Protein AF-A0AAP5Y0G4-F1 (afdb_monomer)

Structure (mmCIF, N/CA/C/O backbone):
data_AF-A0AAP5Y0G4-F1
#
_entry.id   AF-A0AAP5Y0G4-F1
#
loop_
_atom_site.group_PDB
_atom_site.id
_atom_site.type_symbol
_atom_site.label_atom_id
_atom_site.label_alt_id
_atom_site.label_comp_id
_atom_site.label_asym_id
_atom_site.label_entity_id
_atom_site.label_seq_id
_atom_site.pdbx_PDB_ins_code
_atom_site.Cartn_x
_atom_site.Cartn_y
_atom_site.Cartn_z
_atom_site.occupancy
_atom_site.B_iso_or_equiv
_atom_site.auth_seq_id
_atom_site.auth_comp_id
_atom_site.auth_asym_id
_atom_site.auth_atom_id
_atom_site.pdbx_PDB_model_num
ATOM 1 N N . ASP A 1 1 ? 16.732 -4.406 -26.146 1.00 43.00 1 ASP A N 1
ATOM 2 C CA . ASP A 1 1 ? 16.067 -5.603 -25.610 1.00 43.00 1 ASP A CA 1
ATOM 3 C C . ASP A 1 1 ? 16.004 -5.581 -24.101 1.00 43.00 1 ASP A C 1
ATOM 5 O O . ASP A 1 1 ? 16.927 -6.019 -23.430 1.00 43.00 1 ASP A O 1
ATOM 9 N N . GLY A 1 2 ? 14.910 -5.032 -23.569 1.00 47.88 2 GLY A N 1
ATOM 10 C CA . GLY A 1 2 ? 14.562 -5.057 -22.141 1.00 47.88 2 GLY A CA 1
ATOM 11 C C . GLY A 1 2 ? 14.027 -6.417 -21.678 1.00 47.88 2 GLY A C 1
ATOM 12 O O . GLY A 1 2 ? 13.198 -6.480 -20.782 1.00 47.88 2 GLY A O 1
ATOM 13 N N . SER A 1 3 ? 14.464 -7.493 -22.332 1.00 54.12 3 SER A N 1
ATOM 14 C CA . SER A 1 3 ? 13.950 -8.857 -22.190 1.00 54.12 3 SER A CA 1
ATOM 15 C C . SER A 1 3 ? 14.709 -9.677 -21.148 1.00 54.12 3 SER A C 1
ATOM 17 O O . SER A 1 3 ? 14.340 -10.820 -20.896 1.00 54.12 3 SER A O 1
ATOM 19 N N . ASN A 1 4 ? 15.778 -9.126 -20.565 1.00 56.22 4 ASN A N 1
ATOM 20 C CA . ASN A 1 4 ? 16.524 -9.806 -19.517 1.00 56.22 4 ASN A CA 1
ATOM 21 C C . ASN A 1 4 ? 16.066 -9.289 -18.153 1.00 56.22 4 ASN A C 1
ATOM 23 O O . ASN A 1 4 ? 16.377 -8.141 -17.818 1.00 56.22 4 ASN A O 1
ATOM 27 N N . PRO A 1 5 ? 15.335 -10.104 -17.367 1.00 60.28 5 PRO A N 1
ATOM 28 C CA . PRO A 1 5 ? 15.075 -9.769 -15.977 1.00 60.28 5 PRO A CA 1
ATOM 29 C C . PRO A 1 5 ? 16.410 -9.536 -15.265 1.00 60.28 5 PRO A C 1
ATOM 31 O O . PRO A 1 5 ? 17.403 -10.218 -15.536 1.00 60.28 5 PRO A O 1
ATOM 34 N N . SER A 1 6 ? 16.452 -8.539 -14.381 1.00 66.81 6 SER A N 1
ATOM 35 C CA . SER A 1 6 ? 17.643 -8.273 -13.577 1.00 66.81 6 SER A CA 1
ATOM 36 C C . SER A 1 6 ? 18.032 -9.530 -12.788 1.00 66.81 6 SER A C 1
ATOM 38 O O . SER A 1 6 ? 17.188 -10.368 -12.464 1.00 66.81 6 SER A O 1
ATOM 40 N N . ALA A 1 7 ? 19.319 -9.675 -12.461 1.00 65.50 7 ALA A N 1
ATOM 41 C CA . ALA A 1 7 ? 19.811 -10.845 -11.728 1.00 65.50 7 ALA A CA 1
ATOM 42 C C . ALA A 1 7 ? 19.052 -11.083 -10.404 1.00 65.50 7 ALA A C 1
ATOM 44 O O . ALA A 1 7 ? 18.836 -12.230 -10.024 1.00 65.50 7 ALA A O 1
ATOM 45 N N . ALA A 1 8 ? 18.588 -10.009 -9.755 1.00 63.62 8 ALA A N 1
ATOM 46 C CA . ALA A 1 8 ? 17.768 -10.075 -8.546 1.00 63.62 8 ALA A CA 1
ATOM 47 C C . ALA A 1 8 ? 16.425 -10.788 -8.787 1.00 63.62 8 ALA A C 1
ATOM 49 O O . ALA A 1 8 ? 16.044 -11.664 -8.018 1.00 63.62 8 ALA A O 1
ATOM 50 N N . ILE A 1 9 ? 15.753 -10.492 -9.903 1.00 72.88 9 ILE A N 1
ATOM 51 C CA . ILE A 1 9 ? 14.475 -11.117 -10.270 1.00 72.88 9 ILE A CA 1
ATOM 52 C C . ILE A 1 9 ? 14.659 -12.613 -10.547 1.00 72.88 9 ILE A C 1
ATOM 54 O O . ILE A 1 9 ? 13.873 -13.438 -10.082 1.00 72.88 9 ILE A O 1
ATOM 58 N N . VAL A 1 10 ? 15.723 -12.975 -11.271 1.00 72.69 10 VAL A N 1
ATOM 59 C CA . VAL A 1 10 ? 16.045 -14.376 -11.590 1.00 72.69 10 VAL A CA 1
ATOM 60 C C . VAL A 1 10 ? 16.340 -15.186 -10.324 1.00 72.69 10 VAL A C 1
ATOM 62 O O . VAL A 1 10 ? 15.916 -16.342 -10.222 1.00 72.69 10 VAL A O 1
ATOM 65 N N . GLN A 1 11 ? 17.023 -14.582 -9.348 1.00 75.81 11 GLN A N 1
ATOM 66 C CA . GLN A 1 11 ? 17.315 -15.225 -8.070 1.00 75.81 11 GLN A CA 1
ATOM 67 C C . GLN A 1 11 ? 16.031 -15.503 -7.279 1.00 75.81 11 GLN A C 1
ATOM 69 O O . GLN A 1 11 ? 15.784 -16.652 -6.921 1.00 75.81 11 GLN A O 1
ATOM 74 N N . SER A 1 12 ? 15.163 -14.503 -7.099 1.00 77.25 12 SER A N 1
ATOM 75 C CA . SER A 1 12 ? 13.930 -14.671 -6.319 1.00 77.25 12 SER A CA 1
ATOM 76 C C . SER A 1 12 ? 13.004 -15.747 -6.891 1.00 77.25 12 SER A C 1
ATOM 78 O O . SER A 1 12 ? 12.457 -16.552 -6.145 1.00 77.25 12 SER A O 1
ATOM 80 N N . ALA A 1 13 ? 12.854 -15.841 -8.213 1.00 74.31 13 ALA A N 1
ATOM 81 C CA . ALA A 1 13 ? 12.057 -16.923 -8.798 1.00 74.31 13 ALA A CA 1
ATOM 82 C C . ALA A 1 13 ? 12.696 -18.307 -8.647 1.00 74.31 13 ALA A C 1
ATOM 84 O O . ALA A 1 13 ? 11.979 -19.299 -8.505 1.00 74.31 13 ALA A O 1
ATOM 85 N N . SER A 1 14 ? 14.029 -18.386 -8.658 1.00 78.31 14 SER A N 1
ATOM 86 C CA . SER A 1 14 ? 14.733 -19.636 -8.365 1.00 78.31 14 SER A CA 1
ATOM 87 C C . SER A 1 14 ? 14.469 -20.075 -6.923 1.00 78.31 14 SER A C 1
ATOM 89 O O . SER A 1 14 ? 14.185 -21.248 -6.686 1.00 78.31 14 SER A O 1
ATOM 91 N N . ASP A 1 15 ? 14.467 -19.134 -5.978 1.00 80.12 15 ASP A N 1
ATOM 92 C CA . ASP A 1 15 ? 14.191 -19.397 -4.563 1.00 80.12 15 ASP A CA 1
ATOM 93 C C . ASP A 1 15 ? 12.735 -19.841 -4.340 1.00 80.12 15 ASP A C 1
ATOM 95 O O . ASP A 1 15 ? 12.493 -20.840 -3.656 1.00 80.12 15 ASP A O 1
ATOM 99 N N . VAL A 1 16 ? 11.764 -19.185 -4.991 1.00 80.69 16 VAL A N 1
ATOM 100 C CA . VAL A 1 16 ? 10.348 -19.601 -4.965 1.00 80.69 16 VAL A CA 1
ATOM 101 C C . VAL A 1 16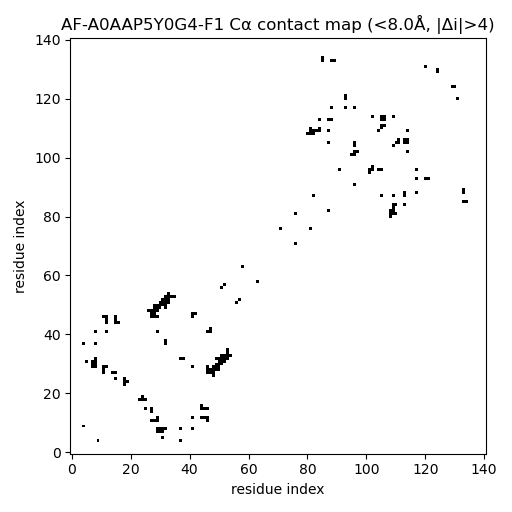 ? 10.185 -21.022 -5.510 1.00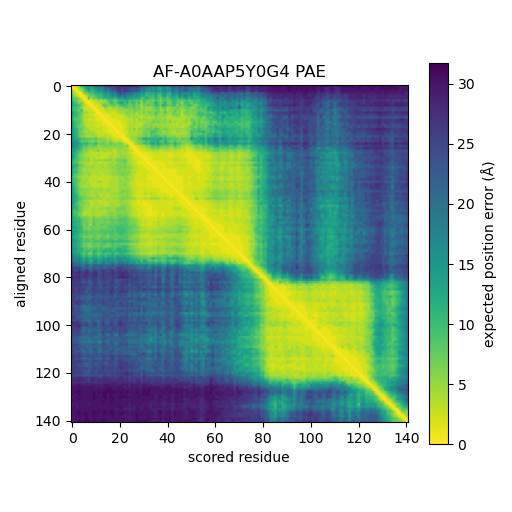 80.69 16 VAL A C 1
ATOM 103 O O . VAL A 1 16 ? 9.520 -21.863 -4.895 1.00 80.69 16 VAL A O 1
ATOM 106 N N . GLN A 1 17 ? 10.830 -21.328 -6.639 1.00 78.94 17 GLN A N 1
ATOM 107 C CA . GLN A 1 17 ? 10.774 -22.658 -7.239 1.00 78.94 17 GLN A CA 1
ATOM 108 C C . GLN A 1 17 ? 11.416 -23.717 -6.332 1.00 78.94 17 GLN A C 1
ATOM 110 O O . GLN A 1 17 ? 10.855 -24.802 -6.162 1.00 78.94 17 GLN A O 1
ATOM 115 N N . CYS A 1 18 ? 12.554 -23.404 -5.710 1.00 79.62 18 CYS A N 1
ATOM 116 C CA . CYS A 1 18 ? 13.198 -24.262 -4.719 1.00 79.62 18 CYS A CA 1
ATOM 117 C C . CYS A 1 18 ? 12.281 -24.519 -3.520 1.00 79.62 18 CYS A C 1
ATOM 119 O O . CYS A 1 18 ? 12.085 -25.678 -3.155 1.00 79.62 18 CYS A O 1
ATOM 121 N N . SER A 1 19 ? 11.652 -23.483 -2.958 1.00 82.19 19 SER A N 1
ATOM 122 C CA . SER A 1 19 ? 10.712 -23.639 -1.842 1.00 82.19 19 SER A CA 1
ATOM 123 C C . SER A 1 19 ? 9.545 -24.559 -2.211 1.00 82.19 19 SER A C 1
ATOM 125 O O . SER A 1 19 ? 9.162 -25.438 -1.435 1.00 82.19 19 SER A O 1
ATOM 127 N N . ARG A 1 20 ? 9.018 -24.425 -3.435 1.00 79.62 20 ARG A N 1
ATOM 128 C CA . ARG A 1 20 ? 7.934 -25.272 -3.948 1.00 79.62 20 ARG A CA 1
ATOM 129 C C . ARG A 1 20 ? 8.363 -26.731 -4.119 1.00 79.62 20 ARG A C 1
ATOM 131 O O . ARG A 1 20 ? 7.612 -27.634 -3.748 1.00 79.62 20 ARG A O 1
ATOM 138 N N . LEU A 1 21 ? 9.562 -26.971 -4.655 1.00 81.62 21 LEU A N 1
ATOM 139 C CA . LEU A 1 21 ? 10.127 -28.315 -4.829 1.00 81.62 21 LEU A CA 1
ATOM 140 C C . LEU A 1 21 ? 10.414 -28.996 -3.489 1.00 81.62 21 LEU A C 1
ATOM 142 O O . LEU A 1 21 ? 10.120 -30.180 -3.321 1.00 81.62 21 LEU A O 1
ATOM 146 N N . LEU A 1 22 ? 10.949 -28.245 -2.529 1.00 83.38 22 LEU A N 1
ATOM 147 C CA . LEU A 1 22 ? 11.285 -28.735 -1.194 1.00 83.38 22 LEU A CA 1
ATOM 148 C C . LEU A 1 22 ? 10.065 -28.817 -0.264 1.00 83.38 22 LEU A C 1
ATOM 150 O O . LEU A 1 22 ? 10.189 -29.312 0.854 1.00 83.38 22 LEU A O 1
ATOM 154 N N . LYS A 1 23 ? 8.883 -28.383 -0.732 1.00 80.25 23 LYS A N 1
ATOM 155 C CA . LYS A 1 23 ? 7.633 -28.299 0.044 1.00 80.25 23 LYS A CA 1
ATOM 156 C C . LYS A 1 23 ? 7.815 -27.529 1.355 1.00 80.25 23 LYS A C 1
ATOM 158 O O . LYS A 1 23 ? 7.212 -27.866 2.373 1.00 80.25 23 LYS A O 1
ATOM 163 N N . THR A 1 24 ? 8.656 -26.504 1.322 1.00 76.12 24 THR A N 1
ATOM 164 C CA . THR A 1 24 ? 8.847 -25.569 2.426 1.00 76.12 24 THR A CA 1
ATOM 165 C C . THR A 1 24 ? 7.984 -24.336 2.199 1.00 76.12 24 THR A C 1
ATOM 167 O O . THR A 1 24 ? 7.703 -23.966 1.058 1.00 76.12 24 THR A O 1
ATOM 170 N N . THR A 1 25 ? 7.582 -23.677 3.281 1.00 70.69 25 THR A N 1
ATOM 171 C CA . THR A 1 25 ? 6.966 -22.348 3.218 1.00 70.69 25 THR A CA 1
ATOM 172 C C . THR A 1 25 ? 8.060 -21.326 3.492 1.00 70.69 25 THR A C 1
ATOM 174 O O . THR A 1 25 ? 8.284 -20.954 4.640 1.00 70.69 25 THR A O 1
ATOM 177 N N . MET A 1 26 ? 8.814 -20.957 2.458 1.00 75.94 26 MET A N 1
ATOM 178 C CA . MET A 1 26 ? 9.778 -19.863 2.534 1.00 75.94 26 MET A CA 1
ATOM 179 C C . MET A 1 26 ? 9.129 -18.614 1.952 1.00 75.94 26 MET A C 1
ATOM 181 O O . MET A 1 26 ? 8.651 -18.635 0.820 1.00 75.94 26 MET A O 1
ATOM 185 N N . GLU A 1 27 ? 9.102 -17.545 2.737 1.00 77.69 27 GLU A N 1
ATOM 186 C CA . GLU A 1 27 ? 8.679 -16.235 2.260 1.00 77.69 27 GLU A CA 1
ATOM 187 C C . GLU A 1 27 ? 9.826 -15.631 1.444 1.00 77.69 27 GLU A C 1
ATOM 189 O O . GLU A 1 27 ? 10.944 -15.483 1.945 1.00 77.69 27 GLU A O 1
ATOM 194 N N . VAL A 1 28 ? 9.573 -15.348 0.166 1.00 84.25 28 VAL A N 1
ATOM 195 C CA . VAL A 1 28 ? 10.577 -14.800 -0.751 1.00 84.25 28 VAL A CA 1
ATOM 196 C C . VAL A 1 28 ? 10.153 -13.400 -1.154 1.00 84.25 28 VAL A C 1
ATOM 198 O O . VAL A 1 28 ? 9.105 -13.215 -1.768 1.00 84.25 28 VAL A O 1
ATOM 201 N N . VAL A 1 29 ? 11.005 -12.422 -0.853 1.00 87.62 29 VAL A N 1
ATOM 202 C CA . VAL A 1 29 ? 10.834 -11.041 -1.304 1.00 87.62 29 VAL A CA 1
ATOM 203 C C . VAL A 1 29 ? 11.684 -10.816 -2.548 1.00 87.62 29 VAL A C 1
ATOM 205 O O . VAL A 1 29 ? 12.906 -10.958 -2.500 1.00 87.62 29 VAL A O 1
ATOM 208 N N . ALA A 1 30 ? 11.057 -10.451 -3.666 1.00 89.25 30 ALA A N 1
ATOM 209 C CA . ALA A 1 30 ? 11.790 -10.011 -4.848 1.00 89.25 30 ALA A CA 1
ATOM 210 C C . ALA A 1 30 ? 12.069 -8.507 -4.797 1.00 89.25 30 ALA A C 1
ATOM 212 O O . ALA A 1 30 ? 11.157 -7.687 -4.917 1.00 89.25 30 ALA A O 1
ATOM 213 N N . GLU A 1 31 ? 13.340 -8.144 -4.649 1.00 89.88 31 GLU A N 1
ATOM 214 C CA . GLU A 1 31 ? 13.791 -6.753 -4.615 1.00 89.88 31 GLU A CA 1
ATOM 215 C C . GLU A 1 31 ? 14.218 -6.242 -6.001 1.00 89.88 31 GLU A C 1
ATOM 217 O O . GLU A 1 31 ? 14.695 -6.988 -6.856 1.00 89.88 31 GLU A O 1
ATOM 222 N N . GLY A 1 32 ? 14.074 -4.933 -6.222 1.00 86.56 32 GLY A N 1
ATOM 223 C CA . GLY A 1 32 ? 14.491 -4.274 -7.463 1.00 86.56 32 GLY A CA 1
ATOM 224 C C . GLY A 1 32 ? 13.494 -4.408 -8.619 1.00 86.56 32 GLY A C 1
ATOM 225 O O . GLY A 1 3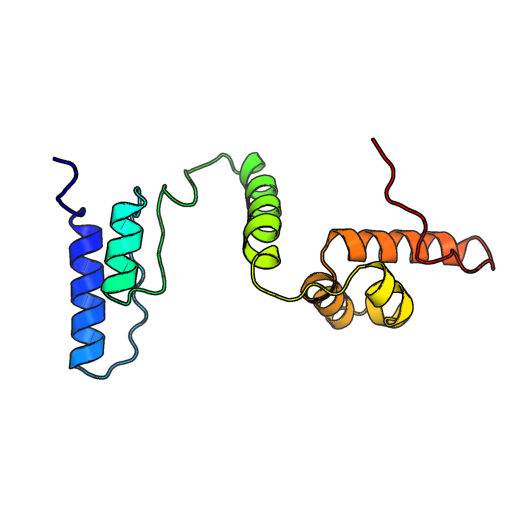2 ? 13.893 -4.404 -9.781 1.00 86.56 32 GLY A O 1
ATOM 226 N N . VAL A 1 33 ? 12.193 -4.527 -8.334 1.00 89.44 33 VAL A N 1
ATOM 227 C CA . VAL A 1 33 ? 11.145 -4.547 -9.370 1.00 89.44 33 VAL A CA 1
ATOM 228 C C . VAL A 1 33 ? 10.915 -3.142 -9.926 1.00 89.44 33 VAL A C 1
ATOM 230 O O . VAL A 1 33 ? 10.310 -2.289 -9.276 1.00 89.44 33 VAL A O 1
ATOM 233 N N . GLU A 1 34 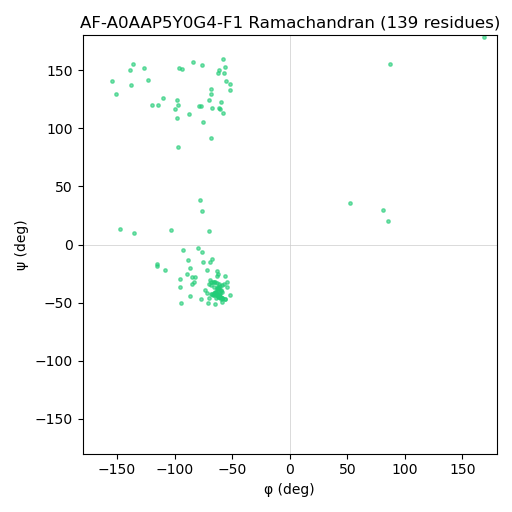? 11.393 -2.888 -11.141 1.00 90.88 34 GLU A N 1
ATOM 234 C CA . GLU A 1 34 ? 11.331 -1.552 -11.755 1.00 90.88 34 GLU A CA 1
ATOM 235 C C . GLU A 1 34 ? 10.320 -1.431 -12.900 1.00 90.88 34 GLU A C 1
ATOM 237 O O . GLU A 1 34 ? 9.869 -0.324 -13.192 1.00 90.88 34 GLU A O 1
ATOM 242 N N . THR A 1 35 ? 9.929 -2.542 -13.537 1.00 88.94 35 THR A N 1
ATOM 243 C CA . THR A 1 35 ? 9.035 -2.527 -14.707 1.00 88.94 35 THR A CA 1
ATOM 244 C C . THR A 1 35 ? 7.821 -3.447 -14.536 1.00 88.94 35 THR A C 1
ATOM 246 O O . THR A 1 35 ? 7.915 -4.468 -13.845 1.00 88.94 35 THR A O 1
ATOM 249 N N . PRO A 1 36 ? 6.676 -3.140 -15.181 1.00 88.94 36 PRO A N 1
ATOM 250 C CA . PRO A 1 36 ? 5.500 -4.014 -15.164 1.00 88.94 36 PRO A CA 1
ATOM 251 C C . PRO A 1 36 ? 5.780 -5.431 -15.679 1.00 88.94 36 PRO A C 1
ATOM 253 O O . PRO A 1 36 ? 5.223 -6.389 -15.150 1.00 88.94 36 PRO A O 1
ATOM 256 N N . ASP A 1 37 ? 6.674 -5.574 -16.660 1.00 86.56 37 ASP A N 1
ATOM 257 C CA . ASP A 1 37 ? 7.058 -6.876 -17.216 1.00 86.56 37 ASP A CA 1
ATOM 258 C C . ASP A 1 37 ? 7.768 -7.747 -16.169 1.00 86.56 37 ASP A C 1
ATOM 260 O O . ASP A 1 37 ? 7.464 -8.933 -16.033 1.00 86.56 37 ASP A O 1
ATOM 264 N N . CYS A 1 38 ? 8.648 -7.144 -15.358 1.00 85.12 38 CYS A N 1
ATOM 265 C CA . CYS A 1 38 ? 9.292 -7.819 -14.229 1.00 85.12 38 CYS A CA 1
ATOM 266 C C . CYS A 1 38 ? 8.260 -8.315 -13.208 1.00 85.12 38 CYS A C 1
ATOM 268 O O . CYS A 1 38 ? 8.322 -9.458 -12.756 1.00 85.12 38 CYS A O 1
ATOM 270 N N . LEU A 1 39 ? 7.278 -7.471 -12.874 1.00 87.94 39 LEU A N 1
ATOM 271 C CA . LEU A 1 39 ? 6.192 -7.829 -11.960 1.00 87.94 39 LEU A CA 1
ATOM 272 C C . LEU A 1 39 ? 5.324 -8.967 -12.516 1.00 87.94 39 LEU A C 1
ATOM 274 O O . LEU A 1 39 ? 4.969 -9.892 -11.786 1.00 87.94 39 LEU A O 1
ATOM 278 N N . ALA A 1 40 ? 4.979 -8.915 -13.804 1.00 86.81 40 ALA A N 1
ATOM 279 C CA . ALA A 1 40 ? 4.190 -9.952 -14.462 1.00 86.81 40 ALA A CA 1
ATOM 280 C C . ALA A 1 40 ? 4.906 -11.308 -14.445 1.00 86.81 40 ALA A C 1
ATOM 282 O O . ALA A 1 40 ? 4.264 -12.341 -14.249 1.00 86.81 40 ALA A O 1
ATOM 283 N N . TRP A 1 41 ? 6.227 -11.304 -14.612 1.00 84.81 41 TRP A N 1
ATOM 284 C CA . TRP A 1 41 ? 7.040 -12.510 -14.548 1.00 84.81 41 TRP A CA 1
ATOM 285 C C . TRP A 1 41 ? 7.138 -13.079 -13.125 1.00 84.81 41 TRP A C 1
ATOM 287 O O . TRP A 1 41 ? 6.898 -14.268 -12.927 1.00 84.81 41 TRP A O 1
ATOM 297 N N . LEU A 1 42 ? 7.392 -12.237 -12.117 1.00 86.81 42 LEU A N 1
ATOM 298 C CA . LEU A 1 42 ? 7.438 -12.651 -10.706 1.00 86.81 42 LEU A CA 1
ATOM 299 C C . LEU A 1 42 ? 6.113 -13.264 -10.235 1.00 86.81 42 LEU A C 1
ATOM 301 O O . LEU A 1 42 ? 6.113 -14.290 -9.557 1.00 86.81 42 LEU A O 1
ATOM 305 N N . ARG A 1 43 ? 4.980 -12.702 -10.676 1.00 85.94 43 ARG A N 1
ATOM 306 C CA . ARG A 1 43 ? 3.649 -13.279 -10.429 1.00 85.94 43 ARG A CA 1
ATOM 307 C C . ARG A 1 43 ? 3.498 -14.674 -11.030 1.00 85.94 43 ARG A C 1
ATOM 309 O O . ARG A 1 43 ? 2.956 -15.557 -10.376 1.00 85.94 43 ARG A O 1
ATOM 316 N N . GLN A 1 44 ? 3.981 -14.887 -12.257 1.00 84.06 44 GLN A N 1
ATOM 317 C CA . GLN A 1 44 ? 3.951 -16.208 -12.900 1.00 84.06 44 GLN A CA 1
ATOM 318 C C . GLN A 1 44 ? 4.850 -17.217 -12.179 1.00 84.06 44 GLN A C 1
ATOM 320 O O . GLN A 1 44 ? 4.482 -18.383 -12.059 1.00 84.06 44 GLN A O 1
ATOM 325 N N . ALA A 1 45 ? 5.997 -16.764 -11.666 1.00 83.44 45 ALA A N 1
ATOM 326 C CA . ALA A 1 45 ? 6.886 -17.579 -10.845 1.00 83.44 45 ALA A CA 1
ATOM 327 C C . ALA A 1 45 ? 6.293 -17.911 -9.461 1.00 83.44 45 ALA A C 1
ATOM 329 O O . ALA A 1 45 ? 6.774 -18.828 -8.802 1.00 83.44 45 ALA A O 1
ATOM 330 N N . GLY A 1 46 ? 5.236 -17.210 -9.035 1.00 83.12 46 GLY A N 1
ATOM 331 C CA . GLY A 1 46 ? 4.589 -17.404 -7.738 1.00 83.12 46 GLY A CA 1
ATOM 332 C C . GLY A 1 46 ? 5.240 -16.624 -6.597 1.00 83.12 46 GLY A C 1
ATOM 333 O O . GLY A 1 46 ? 5.055 -17.001 -5.446 1.00 83.12 46 GLY A O 1
ATOM 334 N N . CYS A 1 47 ? 6.001 -15.571 -6.905 1.00 87.19 47 CYS A N 1
ATOM 335 C CA . CYS A 1 47 ? 6.495 -14.629 -5.907 1.00 87.19 47 CYS A CA 1
ATOM 336 C C . CYS A 1 47 ? 5.367 -13.659 -5.529 1.00 87.19 47 CYS A C 1
ATOM 338 O O . CYS A 1 47 ? 4.815 -12.957 -6.381 1.00 87.19 47 CYS A O 1
ATOM 340 N N . ASP A 1 48 ? 5.006 -13.674 -4.254 1.00 82.44 48 ASP A N 1
ATOM 341 C CA . ASP A 1 48 ? 3.897 -12.949 -3.643 1.00 82.44 48 ASP A CA 1
ATOM 342 C C . ASP A 1 48 ? 4.330 -11.617 -3.019 1.00 82.44 48 ASP A C 1
ATOM 344 O O . ASP A 1 48 ? 3.560 -10.653 -3.055 1.00 82.44 48 ASP A O 1
ATOM 348 N N . THR A 1 49 ? 5.575 -11.528 -2.547 1.00 87.94 49 THR A N 1
ATOM 349 C CA . THR A 1 49 ? 6.123 -10.310 -1.941 1.00 87.94 49 THR A CA 1
ATOM 350 C C . THR A 1 49 ? 7.189 -9.671 -2.829 1.00 87.94 49 THR A C 1
ATOM 352 O O . THR A 1 49 ? 8.166 -10.300 -3.230 1.00 87.94 49 THR A O 1
ATOM 355 N N . VAL A 1 50 ? 7.025 -8.383 -3.144 1.00 90.06 50 VAL A N 1
ATOM 356 C CA . VAL A 1 50 ? 7.909 -7.651 -4.064 1.00 90.06 50 VAL A CA 1
ATOM 357 C C . VAL A 1 50 ? 8.213 -6.237 -3.569 1.00 90.06 50 VAL A C 1
ATOM 359 O O . VAL A 1 50 ? 7.374 -5.591 -2.945 1.00 90.06 50 VAL A O 1
ATOM 362 N N . GLN A 1 51 ? 9.395 -5.724 -3.909 1.00 90.31 51 GLN A N 1
ATOM 363 C CA . GLN A 1 51 ? 9.823 -4.354 -3.633 1.00 90.31 51 GLN A CA 1
ATOM 364 C C . GLN A 1 51 ? 10.549 -3.768 -4.847 1.00 90.31 51 GLN A C 1
ATOM 366 O O . GLN A 1 51 ? 11.410 -4.406 -5.448 1.00 90.31 51 GLN A O 1
ATOM 371 N N . GLY A 1 52 ? 10.267 -2.511 -5.192 1.00 90.38 52 GLY A N 1
ATOM 372 C CA . GLY A 1 52 ? 11.063 -1.798 -6.187 1.00 90.38 52 GLY A CA 1
ATOM 373 C C . GLY A 1 52 ? 10.457 -0.486 -6.665 1.00 90.38 52 GLY A C 1
ATOM 374 O O . GLY A 1 52 ? 9.362 -0.091 -6.257 1.00 90.38 52 GLY A O 1
ATOM 375 N N . PHE A 1 53 ? 11.187 0.196 -7.550 1.00 92.00 53 PHE A N 1
ATOM 376 C CA . PHE A 1 53 ? 10.837 1.533 -8.042 1.00 92.00 53 PHE A CA 1
ATOM 377 C C . PHE A 1 53 ? 9.577 1.578 -8.900 1.00 92.00 53 PHE A C 1
ATOM 379 O O . PHE A 1 53 ? 9.062 2.671 -9.132 1.00 92.00 53 PHE A O 1
ATOM 386 N N . LEU A 1 54 ? 9.073 0.422 -9.339 1.00 90.12 54 LEU A N 1
ATOM 387 C CA . LEU A 1 54 ? 7.749 0.319 -9.942 1.00 90.12 54 LEU A CA 1
ATOM 388 C C . LEU A 1 54 ? 6.648 0.792 -8.978 1.00 90.12 54 LEU A C 1
ATOM 390 O O . LEU A 1 54 ? 5.664 1.375 -9.423 1.00 90.12 54 LEU A O 1
ATOM 394 N N . PHE A 1 55 ? 6.816 0.546 -7.675 1.00 90.25 55 PHE A N 1
ATOM 395 C CA . PHE A 1 55 ? 5.830 0.876 -6.642 1.00 90.25 55 PHE A CA 1
ATOM 396 C C . PHE A 1 55 ? 6.118 2.229 -5.996 1.00 90.25 55 PHE A C 1
ATOM 398 O O . PHE A 1 55 ? 5.243 3.085 -5.907 1.00 90.25 55 PHE A O 1
ATOM 405 N N . ALA A 1 56 ? 7.360 2.430 -5.555 1.00 91.50 56 ALA A N 1
ATOM 406 C CA . ALA A 1 56 ? 7.778 3.659 -4.901 1.00 91.50 56 ALA A CA 1
ATOM 407 C C . ALA A 1 56 ? 9.262 3.917 -5.150 1.00 91.50 56 ALA A C 1
ATOM 409 O O . ALA A 1 56 ? 10.113 3.060 -4.907 1.00 91.50 56 ALA A O 1
ATOM 410 N N . ARG A 1 57 ? 9.586 5.128 -5.601 1.00 91.56 57 ARG A N 1
ATOM 411 C CA . ARG A 1 57 ? 10.970 5.612 -5.623 1.00 91.56 57 ARG A CA 1
ATOM 412 C C . ARG A 1 57 ? 11.351 6.191 -4.257 1.00 91.56 57 ARG A C 1
ATOM 414 O O . ARG A 1 57 ? 10.460 6.631 -3.526 1.00 91.56 57 ARG A O 1
ATOM 421 N N . PRO A 1 58 ? 12.654 6.250 -3.921 1.00 92.25 58 PRO A N 1
ATOM 422 C CA . PRO A 1 58 ? 13.122 6.976 -2.751 1.00 92.25 58 PRO A CA 1
ATOM 423 C C . PRO A 1 58 ? 12.580 8.403 -2.771 1.00 92.25 58 PRO A C 1
ATOM 425 O O . PRO A 1 58 ? 12.632 9.085 -3.796 1.00 92.25 58 PRO A O 1
ATOM 428 N N . MET A 1 59 ? 12.054 8.845 -1.636 1.00 96.19 59 MET A N 1
ATOM 429 C CA . MET A 1 59 ? 11.454 10.165 -1.487 1.00 96.19 59 MET A CA 1
ATOM 430 C C . MET A 1 59 ? 11.904 10.807 -0.174 1.00 96.19 59 MET A C 1
ATOM 432 O O . MET A 1 59 ? 12.261 10.089 0.764 1.00 96.19 59 MET A O 1
ATOM 436 N N . PRO A 1 60 ? 11.890 12.147 -0.071 1.00 97.19 60 PRO A N 1
ATOM 437 C CA . PRO A 1 60 ? 12.140 12.824 1.195 1.00 97.19 60 PRO A CA 1
ATOM 438 C C . PRO A 1 60 ? 11.153 12.370 2.275 1.00 97.19 60 PRO A C 1
ATOM 440 O O . PRO A 1 60 ? 9.978 12.143 1.986 1.00 97.19 60 PRO A O 1
ATOM 443 N N . ALA A 1 61 ? 11.594 12.330 3.534 1.00 95.25 61 ALA A N 1
ATOM 444 C CA . ALA A 1 61 ? 10.751 11.908 4.657 1.00 95.25 61 ALA A CA 1
ATOM 445 C C . ALA A 1 61 ? 9.436 12.708 4.755 1.00 95.25 61 ALA A C 1
ATOM 447 O O . ALA A 1 61 ? 8.384 12.141 5.033 1.00 95.25 61 ALA A O 1
ATOM 448 N N . ALA A 1 62 ? 9.472 14.008 4.441 1.00 94.19 62 ALA A N 1
ATOM 449 C CA . ALA A 1 62 ? 8.284 14.863 4.425 1.00 94.19 62 ALA A CA 1
ATOM 450 C C . ALA A 1 62 ? 7.232 14.441 3.377 1.00 94.19 62 ALA A C 1
ATOM 452 O O . ALA A 1 62 ? 6.046 14.691 3.568 1.00 94.19 62 ALA A O 1
ATOM 453 N N . ALA A 1 63 ? 7.647 13.791 2.285 1.00 93.19 63 ALA A N 1
ATOM 454 C CA . ALA A 1 63 ? 6.749 13.303 1.238 1.00 93.19 63 ALA A CA 1
ATOM 455 C C . ALA A 1 63 ? 6.186 11.900 1.538 1.00 93.19 63 ALA A C 1
ATOM 457 O O . ALA A 1 63 ? 5.141 11.533 1.002 1.00 93.19 63 ALA A O 1
ATOM 458 N N . PHE A 1 64 ? 6.844 11.131 2.414 1.00 93.69 64 PHE A N 1
ATOM 459 C CA . PHE A 1 64 ? 6.494 9.737 2.698 1.00 93.69 64 PHE A CA 1
ATOM 460 C C . PHE A 1 64 ? 5.084 9.573 3.268 1.00 93.69 64 PHE A C 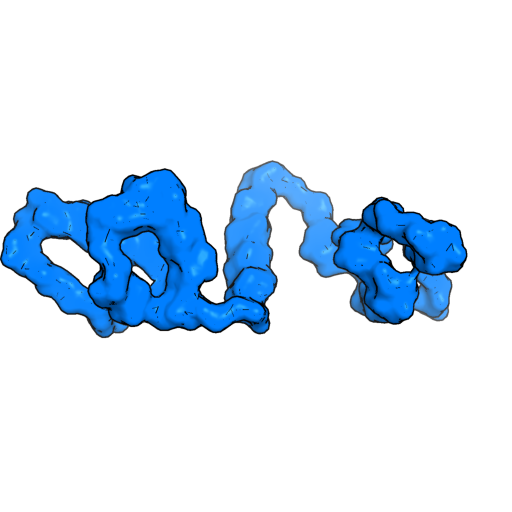1
ATOM 462 O O . PHE A 1 64 ? 4.325 8.730 2.799 1.00 93.69 64 PHE A O 1
ATOM 469 N N . VAL A 1 65 ? 4.703 10.407 4.240 1.00 92.62 65 VAL A N 1
ATOM 470 C CA . VAL A 1 65 ? 3.376 10.325 4.877 1.00 92.62 65 VAL A CA 1
ATOM 471 C C . VAL A 1 65 ? 2.260 10.546 3.852 1.00 92.62 65 VAL A C 1
ATOM 473 O O . VAL A 1 65 ? 1.296 9.784 3.811 1.00 92.62 65 VAL A O 1
ATOM 476 N N . GLY A 1 66 ? 2.414 11.548 2.980 1.00 90.75 66 GLY A N 1
ATOM 477 C CA . GLY A 1 66 ? 1.457 11.817 1.905 1.00 90.75 66 GLY A CA 1
ATOM 478 C C . GLY A 1 66 ? 1.348 10.652 0.921 1.00 90.75 66 GLY A C 1
ATOM 479 O O . GLY A 1 66 ? 0.239 10.238 0.584 1.00 90.75 66 GLY A O 1
ATOM 480 N N . PHE A 1 67 ? 2.489 10.078 0.527 1.00 92.19 67 PHE A N 1
ATOM 481 C CA . PHE A 1 67 ? 2.532 8.897 -0.333 1.00 92.19 67 PHE A CA 1
ATOM 482 C C . PHE A 1 67 ? 1.799 7.701 0.288 1.00 92.19 67 PHE A C 1
ATOM 484 O O . PHE A 1 67 ? 0.950 7.112 -0.373 1.00 92.19 67 PHE A O 1
ATOM 491 N N . VAL A 1 68 ? 2.074 7.359 1.553 1.00 89.50 68 VAL A N 1
ATOM 492 C CA . VAL A 1 68 ? 1.440 6.210 2.226 1.00 89.50 68 VAL A CA 1
ATOM 493 C C . VAL A 1 68 ? -0.075 6.383 2.312 1.00 89.50 68 VAL A C 1
ATOM 495 O O . VAL A 1 68 ? -0.808 5.442 2.011 1.00 89.50 68 VAL A O 1
ATOM 498 N N . ASN A 1 69 ? -0.557 7.579 2.658 1.00 85.06 69 ASN A N 1
ATOM 499 C CA . ASN A 1 69 ? -1.993 7.855 2.727 1.00 85.06 69 ASN A CA 1
ATOM 500 C C . ASN A 1 69 ? -2.668 7.687 1.358 1.00 85.06 69 ASN A C 1
ATOM 502 O O . ASN A 1 69 ? -3.695 7.019 1.242 1.00 85.06 69 ASN A O 1
ATOM 506 N N . GLN A 1 70 ? -2.060 8.229 0.299 1.00 84.69 70 GLN A N 1
ATOM 507 C CA . GLN A 1 70 ? -2.566 8.070 -1.064 1.00 84.69 70 GLN A CA 1
ATOM 508 C C . GLN A 1 70 ? -2.526 6.605 -1.527 1.00 84.69 70 GLN A C 1
ATOM 510 O O . GLN A 1 70 ? -3.472 6.115 -2.149 1.00 84.69 70 GLN A O 1
ATOM 515 N N . TRP A 1 71 ? -1.445 5.894 -1.209 1.00 86.12 71 TRP A N 1
ATOM 516 C CA . TRP A 1 71 ? -1.250 4.496 -1.576 1.00 86.12 71 TRP A CA 1
ATOM 517 C C . TRP A 1 71 ? -2.285 3.582 -0.917 1.00 86.12 71 TRP A C 1
ATOM 519 O O . TRP A 1 71 ? -2.897 2.760 -1.604 1.00 86.12 71 TRP A O 1
ATOM 529 N N . ARG A 1 72 ? -2.528 3.759 0.393 1.00 79.25 72 ARG A N 1
ATOM 530 C CA . ARG A 1 72 ? -3.580 3.051 1.142 1.00 79.25 72 ARG A CA 1
ATOM 531 C C . ARG A 1 72 ? -4.945 3.283 0.493 1.00 79.25 72 ARG A C 1
ATOM 533 O O . ARG A 1 72 ? -5.636 2.314 0.194 1.00 79.25 72 ARG A O 1
ATOM 540 N N . ASN A 1 73 ? -5.272 4.533 0.164 1.00 70.31 73 ASN A N 1
ATOM 541 C CA . ASN A 1 73 ? -6.543 4.882 -0.475 1.00 70.31 73 ASN A CA 1
ATOM 542 C C . ASN A 1 73 ? -6.699 4.302 -1.888 1.00 70.31 73 ASN A C 1
ATOM 544 O O . ASN A 1 73 ? -7.812 4.001 -2.300 1.00 70.31 73 ASN A O 1
ATOM 548 N N . THR A 1 74 ? -5.621 4.140 -2.652 1.00 72.19 74 THR A N 1
ATOM 549 C CA . THR A 1 74 ? -5.713 3.624 -4.031 1.00 72.19 74 THR A CA 1
ATOM 550 C C . THR A 1 74 ? -5.735 2.093 -4.065 1.00 72.19 74 THR A C 1
ATOM 552 O O . THR A 1 74 ? -6.395 1.500 -4.913 1.00 72.19 74 THR A O 1
ATOM 555 N N . THR A 1 75 ? -5.027 1.447 -3.133 1.00 66.69 75 THR A N 1
ATOM 556 C CA . THR A 1 75 ? -4.788 -0.005 -3.159 1.00 66.69 75 THR A CA 1
ATOM 557 C C . THR A 1 75 ? -5.790 -0.789 -2.307 1.00 66.69 75 THR A C 1
ATOM 559 O O . THR A 1 75 ? -6.207 -1.865 -2.724 1.00 66.69 75 THR A O 1
ATOM 562 N N . MET A 1 76 ? -6.230 -0.262 -1.152 1.00 54.38 76 MET A N 1
ATOM 563 C CA . MET A 1 76 ? -7.224 -0.941 -0.299 1.00 54.38 76 MET A CA 1
ATOM 564 C C . MET A 1 76 ? -8.670 -0.721 -0.761 1.00 54.38 76 MET A C 1
ATOM 566 O O . MET A 1 76 ? -9.492 -1.620 -0.628 1.00 54.38 76 MET A O 1
ATOM 570 N N . ASN A 1 77 ? -8.976 0.403 -1.417 1.00 54.47 77 ASN A N 1
ATOM 571 C CA . ASN A 1 77 ? -10.320 0.646 -1.966 1.00 54.47 77 ASN A CA 1
ATOM 572 C C . ASN A 1 77 ? -10.619 -0.137 -3.259 1.00 54.47 77 ASN A C 1
ATOM 574 O O . ASN A 1 77 ? -11.738 -0.083 -3.762 1.00 54.47 77 ASN A O 1
ATOM 578 N N . ALA A 1 78 ? -9.637 -0.841 -3.829 1.00 52.97 78 ALA A N 1
ATOM 579 C CA . ALA A 1 78 ? -9.802 -1.539 -5.101 1.00 52.97 78 ALA A CA 1
ATOM 580 C C . ALA A 1 78 ? -10.334 -2.978 -4.964 1.00 52.97 78 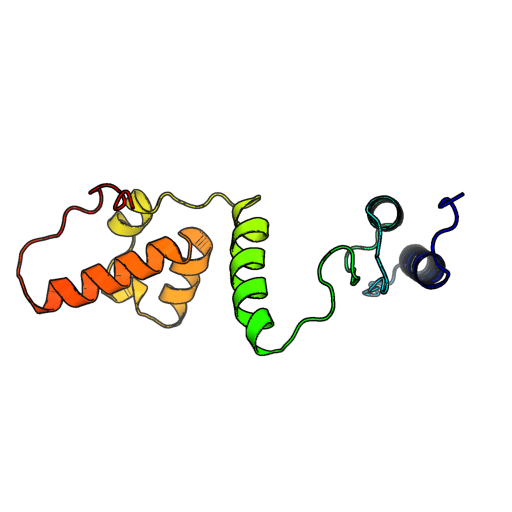ALA A C 1
ATOM 582 O O . ALA A 1 78 ? -10.721 -3.552 -5.981 1.00 52.97 78 ALA A O 1
ATOM 583 N N . ASN A 1 79 ? -10.343 -3.582 -3.762 1.00 51.69 79 ASN A N 1
ATOM 584 C CA . ASN A 1 79 ? -10.697 -5.005 -3.627 1.00 51.69 79 ASN A CA 1
ATOM 585 C C . ASN A 1 79 ? -11.417 -5.432 -2.328 1.00 51.69 79 ASN A C 1
ATOM 587 O O . ASN A 1 79 ? -11.543 -6.630 -2.088 1.00 51.69 79 ASN A O 1
ATOM 591 N N . GLU A 1 80 ? -11.934 -4.504 -1.518 1.00 56.34 80 GLU A N 1
ATOM 592 C CA . GLU A 1 80 ? -12.863 -4.820 -0.419 1.00 56.34 80 GLU A CA 1
ATOM 593 C C . GLU A 1 80 ? -14.171 -4.035 -0.579 1.00 56.34 80 GLU A C 1
ATOM 595 O O . GLU A 1 80 ? -14.138 -2.873 -0.998 1.00 56.34 80 GLU A O 1
ATOM 600 N N . PRO A 1 81 ? -15.342 -4.631 -0.282 1.00 54.62 81 PRO A N 1
ATOM 601 C CA . PRO A 1 81 ? -16.602 -3.905 -0.313 1.00 54.62 81 PRO A CA 1
ATOM 602 C C . PRO A 1 81 ? -16.623 -2.869 0.819 1.00 54.62 81 PRO A C 1
ATOM 604 O O . PRO A 1 81 ? -17.045 -3.156 1.936 1.00 54.62 81 PRO A O 1
ATOM 607 N N . SER A 1 82 ? -16.181 -1.646 0.518 1.00 66.44 82 SER A N 1
ATOM 608 C CA . SER A 1 82 ? -16.390 -0.488 1.384 1.00 66.44 82 SER A CA 1
ATOM 609 C C . SER A 1 82 ? -17.894 -0.260 1.529 1.00 66.44 82 SER A C 1
ATOM 611 O O . SER A 1 82 ? -18.616 -0.027 0.554 1.00 66.44 82 SER A O 1
ATOM 613 N N . THR A 1 83 ? -18.387 -0.368 2.760 1.00 72.88 83 THR A N 1
ATOM 614 C CA . THR A 1 83 ? -19.770 -0.011 3.063 1.00 72.88 83 THR A CA 1
ATOM 615 C C . THR A 1 83 ? -19.903 1.500 2.910 1.00 72.88 83 THR A C 1
ATOM 617 O O . THR A 1 83 ? -19.106 2.254 3.465 1.00 72.88 83 THR A O 1
ATOM 620 N N . SER A 1 84 ? -20.908 1.963 2.158 1.00 81.56 84 SER A N 1
ATOM 621 C CA . SER A 1 84 ? -21.123 3.402 1.963 1.00 81.56 84 SER A CA 1
ATOM 622 C C . SER A 1 84 ? -21.161 4.127 3.306 1.00 81.56 84 SER A C 1
ATOM 624 O O . SER A 1 84 ? -21.813 3.672 4.250 1.00 81.56 84 SER A O 1
ATOM 626 N N . CYS A 1 85 ? -20.518 5.292 3.381 1.00 79.69 85 CYS A N 1
ATOM 627 C CA . CYS A 1 85 ? -20.428 6.039 4.629 1.00 79.69 85 CYS A CA 1
ATOM 628 C C . CYS A 1 85 ? -21.805 6.367 5.241 1.00 79.69 85 CYS A C 1
ATOM 630 O O . CYS A 1 85 ? -21.935 6.458 6.462 1.00 79.69 85 CYS A O 1
ATOM 632 N N . CYS A 1 86 ? -22.857 6.475 4.417 1.00 78.31 86 CYS A N 1
ATOM 633 C CA . CYS A 1 86 ? -24.224 6.674 4.902 1.00 78.31 86 CYS A CA 1
ATOM 634 C C . CYS A 1 86 ? -24.776 5.466 5.675 1.00 78.31 86 CYS A C 1
ATOM 636 O O . CYS A 1 86 ? -25.556 5.649 6.608 1.00 78.31 86 CYS A O 1
ATOM 638 N N . VAL A 1 87 ? -24.374 4.248 5.308 1.00 83.88 87 VAL A N 1
ATOM 639 C CA . VAL A 1 87 ? -24.738 3.014 6.012 1.00 83.88 87 VAL A CA 1
ATOM 640 C C . VAL A 1 87 ? -23.901 2.903 7.282 1.00 83.88 87 VAL A C 1
ATOM 642 O O . VAL A 1 87 ? -24.467 2.754 8.359 1.00 83.88 87 VAL A O 1
ATOM 645 N N . CYS A 1 88 ? -22.585 3.118 7.202 1.00 85.50 88 CYS A N 1
ATOM 646 C CA . CYS A 1 88 ? -21.721 3.093 8.385 1.00 85.50 88 CYS A CA 1
ATOM 647 C C . CYS A 1 88 ? -22.171 4.075 9.472 1.00 85.50 88 CYS A C 1
ATOM 649 O O . CYS A 1 88 ? -22.314 3.692 10.628 1.00 85.50 88 CYS A O 1
ATOM 651 N N . CYS A 1 89 ? -22.480 5.323 9.103 1.00 81.31 89 CYS A N 1
ATOM 652 C CA . CYS A 1 89 ? -22.947 6.341 10.046 1.00 81.31 89 CYS A CA 1
ATOM 653 C C . CYS A 1 89 ? -24.292 6.018 10.719 1.00 81.31 89 CYS A C 1
ATOM 655 O O . CYS A 1 89 ? -24.577 6.590 11.779 1.00 81.31 89 CYS A O 1
ATOM 657 N N . LYS A 1 90 ? -25.118 5.164 10.102 1.00 83.31 90 LYS A N 1
ATOM 658 C CA . LYS A 1 90 ? -26.405 4.710 10.646 1.00 83.31 90 LYS A CA 1
ATOM 659 C C . LYS A 1 90 ? -26.245 3.501 11.560 1.00 83.31 90 LYS A C 1
ATOM 661 O O . LYS A 1 90 ? -26.862 3.480 12.619 1.00 83.31 90 LYS A O 1
ATOM 666 N N . GLU A 1 91 ? -25.436 2.533 11.144 1.00 86.75 91 GLU A N 1
ATOM 667 C CA . GLU A 1 91 ? -25.317 1.234 11.811 1.00 86.75 91 GLU A CA 1
ATOM 668 C C . GLU A 1 91 ? -24.323 1.248 12.979 1.00 86.75 91 GLU A C 1
ATOM 670 O O . GLU A 1 91 ? -24.492 0.487 13.927 1.00 86.75 91 GLU A O 1
ATOM 675 N N . ILE A 1 92 ? -23.305 2.117 12.945 1.00 87.00 92 ILE A N 1
ATOM 676 C CA . ILE A 1 92 ? -22.279 2.200 13.992 1.00 87.00 92 ILE A CA 1
ATOM 677 C C . ILE A 1 92 ? -22.605 3.373 14.934 1.00 87.00 92 ILE A C 1
ATOM 679 O O . ILE A 1 92 ? -22.611 4.532 14.499 1.00 87.00 92 ILE A O 1
ATOM 683 N N . PRO A 1 93 ? -22.880 3.113 16.224 1.00 87.38 93 PRO A N 1
ATOM 684 C CA . PRO A 1 93 ? -23.044 4.154 17.235 1.00 87.38 93 PRO A CA 1
ATOM 685 C C . PRO A 1 93 ? -21.775 4.997 17.434 1.00 87.38 93 PRO A C 1
ATOM 687 O O . PRO A 1 93 ? -20.659 4.509 17.263 1.00 87.38 93 PRO A O 1
ATOM 690 N N . LEU A 1 94 ? -21.935 6.271 17.817 1.00 85.25 94 LEU A N 1
ATOM 691 C CA . LEU A 1 94 ? -20.801 7.189 18.016 1.00 85.25 94 LEU A CA 1
ATOM 692 C C . LEU A 1 94 ? -19.850 6.701 19.114 1.00 85.25 94 LEU A C 1
ATOM 694 O O . LEU A 1 94 ? -18.646 6.708 18.914 1.00 85.25 94 LEU A O 1
ATOM 698 N N . ASP A 1 95 ? -20.376 6.247 20.247 1.00 86.81 95 ASP A N 1
ATOM 699 C CA . ASP A 1 95 ? -19.590 5.697 21.356 1.00 86.81 95 ASP A CA 1
ATOM 700 C C . ASP A 1 95 ? -18.798 4.446 20.951 1.00 86.81 95 ASP A C 1
ATOM 702 O O . ASP A 1 95 ? -17.633 4.314 21.320 1.00 86.81 95 ASP A O 1
ATOM 706 N N . ALA A 1 96 ? -19.394 3.575 20.132 1.00 86.88 96 ALA A N 1
ATOM 707 C CA . ALA A 1 96 ? -18.727 2.394 19.592 1.00 86.88 96 ALA A CA 1
ATOM 708 C C . ALA A 1 96 ? -17.630 2.740 18.569 1.00 86.88 96 ALA A C 1
ATOM 710 O O . ALA A 1 96 ? -16.642 2.021 18.477 1.00 86.88 96 ALA A O 1
ATOM 711 N N . ALA A 1 97 ? -17.775 3.838 17.821 1.00 86.94 97 ALA A N 1
ATOM 712 C CA . ALA A 1 97 ? -16.788 4.270 16.830 1.00 86.94 97 ALA A CA 1
ATOM 713 C C . ALA A 1 97 ? -15.496 4.839 17.450 1.00 86.94 97 ALA A C 1
ATOM 715 O O . ALA A 1 97 ? -14.472 4.859 16.774 1.00 86.94 97 ALA A O 1
ATOM 716 N N . PHE A 1 98 ? -15.527 5.302 18.707 1.00 87.81 98 PHE A N 1
ATOM 717 C CA . PHE A 1 98 ? -14.373 5.922 19.384 1.00 87.81 98 PHE A CA 1
ATOM 718 C C . PHE A 1 98 ? -13.664 5.014 20.392 1.00 87.81 98 PHE A C 1
ATOM 720 O O . PHE A 1 98 ? -12.830 5.489 21.168 1.00 87.81 98 PHE A O 1
ATOM 727 N N . THR A 1 99 ? -13.956 3.715 20.391 1.00 88.00 99 THR A N 1
ATOM 728 C CA . THR A 1 99 ? -13.085 2.750 21.069 1.00 88.00 99 THR A CA 1
ATOM 729 C C . THR A 1 99 ? -11.827 2.506 20.223 1.00 88.00 99 THR A C 1
ATOM 731 O O . THR A 1 99 ? -11.875 2.690 19.003 1.00 88.00 99 THR A O 1
ATOM 734 N N . PRO A 1 100 ? -10.692 2.103 20.829 1.00 80.56 100 PRO A N 1
ATOM 735 C CA . PRO A 1 100 ? -9.477 1.768 20.083 1.00 80.56 100 PRO A CA 1
ATOM 736 C C . PRO A 1 100 ? -9.741 0.756 18.964 1.00 80.56 100 PRO A C 1
ATOM 738 O O . PRO A 1 100 ? -9.317 0.958 17.833 1.00 80.56 100 PRO A O 1
ATOM 741 N N . GLU A 1 101 ? -10.527 -0.278 19.260 1.00 82.94 101 GLU A N 1
ATOM 742 C CA . GLU A 1 101 ? -10.912 -1.302 18.294 1.00 82.94 101 GLU A CA 1
ATOM 743 C C . GLU A 1 101 ? -11.919 -0.748 17.275 1.00 82.94 101 GLU A C 1
ATOM 745 O O . GLU A 1 101 ? -11.814 -1.002 16.078 1.00 82.94 101 GLU A O 1
ATOM 750 N N . GLY A 1 102 ? -12.893 0.046 17.723 1.00 84.44 102 GLY A N 1
ATOM 751 C CA . GLY A 1 102 ? -13.943 0.608 16.875 1.00 84.44 102 GLY A CA 1
ATOM 752 C C . GLY A 1 102 ? -13.416 1.548 15.794 1.00 84.44 102 GLY A C 1
ATOM 753 O O . GLY A 1 102 ? -13.895 1.500 14.661 1.00 84.44 102 GLY A O 1
ATOM 754 N N . ALA A 1 103 ? -12.395 2.346 16.108 1.00 84.25 103 ALA A N 1
ATOM 755 C CA . ALA A 1 103 ? -11.745 3.228 15.144 1.00 84.25 103 ALA A CA 1
ATOM 756 C C . ALA A 1 103 ? -11.103 2.439 13.991 1.00 84.25 103 ALA A C 1
ATOM 758 O O . ALA A 1 103 ? -11.263 2.811 12.827 1.00 84.25 103 ALA A O 1
ATOM 759 N N . GLU A 1 104 ? -10.447 1.317 14.303 1.00 80.38 104 GLU A N 1
ATOM 760 C CA . GLU A 1 104 ? -9.856 0.417 13.307 1.00 80.38 104 GLU A CA 1
ATOM 761 C C . GLU A 1 104 ? -10.935 -0.232 12.428 1.00 80.38 104 GLU A C 1
ATOM 763 O O . GLU A 1 104 ? -10.796 -0.268 11.204 1.00 80.38 104 GLU A O 1
ATOM 768 N N . TYR A 1 105 ? -12.055 -0.669 13.023 1.00 81.19 105 TYR A N 1
ATOM 769 C CA . TYR A 1 105 ? -13.197 -1.213 12.277 1.00 81.19 105 TYR A CA 1
ATOM 770 C C . TYR A 1 105 ? -13.810 -0.183 11.319 1.00 81.19 105 TYR A C 1
ATOM 772 O O . TYR A 1 105 ? -14.108 -0.511 10.169 1.00 81.19 105 TYR A O 1
ATOM 780 N N . VAL A 1 106 ? -13.995 1.064 11.761 1.00 83.00 106 VAL A N 1
ATOM 781 C CA . VAL A 1 106 ? -14.554 2.122 10.906 1.00 83.00 106 VAL A CA 1
ATOM 782 C C . VAL A 1 106 ? -13.576 2.490 9.789 1.00 83.00 106 VAL A C 1
ATOM 784 O O . VAL A 1 106 ? -14.002 2.619 8.642 1.00 83.00 106 VAL A O 1
ATOM 787 N N . GLU A 1 107 ? -12.275 2.619 10.070 1.00 79.38 107 GLU A N 1
ATOM 788 C CA . GLU A 1 107 ? -11.274 2.877 9.026 1.00 79.38 107 GLU A CA 1
ATOM 789 C C . GLU A 1 107 ? -11.276 1.764 7.970 1.00 79.38 107 GLU A C 1
ATOM 791 O O . GLU A 1 107 ? -11.298 2.060 6.775 1.00 79.38 107 GLU A O 1
ATOM 796 N N . HIS A 1 108 ? -11.304 0.504 8.404 1.00 77.75 108 HIS A N 1
ATOM 797 C CA . HIS A 1 108 ? -11.210 -0.658 7.527 1.00 77.75 108 HIS A CA 1
ATOM 798 C C . HIS A 1 108 ? -12.467 -0.869 6.668 1.00 77.75 108 HIS A C 1
ATOM 800 O O . HIS A 1 108 ? -12.364 -0.975 5.449 1.00 77.75 108 HIS A O 1
ATOM 806 N N . PHE A 1 109 ? -13.664 -0.873 7.266 1.00 80.38 109 PHE A N 1
ATOM 807 C CA . PHE A 1 109 ? -14.903 -1.203 6.544 1.00 80.38 109 PHE A CA 1
ATOM 808 C C . PHE A 1 109 ? -15.595 0.002 5.893 1.00 80.38 109 PHE A C 1
ATOM 810 O O . PHE A 1 109 ? -16.341 -0.160 4.921 1.00 80.38 109 PHE A O 1
ATOM 817 N N . CYS A 1 110 ? -15.375 1.207 6.425 1.00 83.06 110 CYS A N 1
ATOM 818 C CA . CYS A 1 110 ? -16.071 2.428 6.006 1.00 83.06 110 CYS A CA 1
ATOM 819 C C . CYS A 1 110 ? -15.144 3.464 5.361 1.00 83.06 110 CYS A C 1
ATOM 821 O O . CYS A 1 110 ? -15.627 4.386 4.701 1.00 83.06 110 CYS A O 1
ATOM 823 N N . GLY A 1 111 ? -13.830 3.330 5.550 1.00 78.38 111 GLY A N 1
ATOM 824 C CA . GLY A 1 111 ? -12.821 4.244 5.030 1.00 78.38 111 GLY A CA 1
ATOM 825 C C . GLY A 1 111 ? -12.528 5.440 5.942 1.00 78.38 111 GLY A C 1
ATOM 826 O O . GLY A 1 111 ? -13.361 5.908 6.726 1.00 78.38 111 GLY A O 1
ATOM 827 N N . LEU A 1 112 ? -11.319 5.986 5.785 1.00 78.06 112 LEU A N 1
ATOM 828 C CA . LEU A 1 112 ? -10.789 7.083 6.601 1.00 78.06 112 LEU A CA 1
ATOM 829 C C . LEU A 1 112 ? -11.609 8.381 6.474 1.00 78.06 112 LEU A C 1
ATOM 831 O O . LEU A 1 112 ? -11.835 9.076 7.465 1.00 78.06 112 LEU A O 1
ATOM 835 N N . GLU A 1 113 ? -12.117 8.687 5.274 1.00 77.25 113 GLU A N 1
ATOM 836 C CA . GLU A 1 113 ? -12.998 9.844 5.048 1.00 77.25 113 GLU A CA 1
ATOM 837 C C . GLU A 1 113 ? -14.313 9.726 5.832 1.00 77.25 113 GLU A C 1
ATOM 839 O O . GLU A 1 113 ? -14.853 10.726 6.309 1.00 77.25 113 GLU A O 1
ATOM 844 N N . CYS A 1 114 ? -14.828 8.506 6.018 1.00 80.94 114 CYS A N 1
ATOM 845 C CA . CYS A 1 114 ? -16.027 8.297 6.818 1.00 80.94 114 CYS A CA 1
ATOM 846 C C . CYS A 1 114 ? -15.742 8.461 8.312 1.00 80.94 114 CYS A C 1
ATOM 848 O O . CYS A 1 114 ? -16.531 9.086 9.023 1.00 80.94 114 CYS A O 1
ATOM 850 N N . TYR A 1 115 ? -14.590 7.982 8.789 1.00 81.31 115 TYR A N 1
ATOM 851 C CA . TYR A 1 115 ? -14.181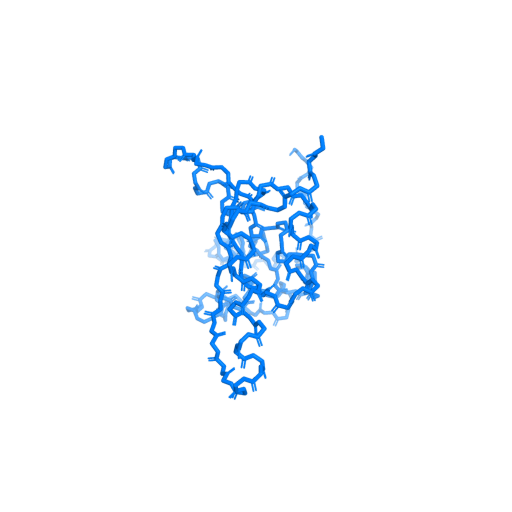 8.170 10.181 1.00 81.31 115 TYR A CA 1
ATOM 852 C C . TYR A 1 115 ? -14.048 9.659 10.559 1.00 81.31 115 TYR A C 1
ATOM 854 O O . TYR A 1 115 ? -14.467 10.070 11.642 1.00 81.31 115 TYR A O 1
ATOM 862 N N . GLN A 1 116 ? -13.590 10.512 9.638 1.00 83.00 116 GLN A N 1
ATOM 863 C CA . GLN A 1 116 ? -13.591 11.970 9.838 1.00 83.00 116 GLN A CA 1
ATOM 864 C C . GLN A 1 116 ? -15.008 12.542 10.029 1.00 83.00 116 GLN A C 1
ATOM 866 O O . GLN A 1 116 ? -15.211 13.457 10.829 1.00 83.00 116 GLN A O 1
ATOM 871 N N . ARG A 1 117 ? -16.023 11.978 9.361 1.00 82.56 117 ARG A N 1
ATOM 872 C CA . ARG A 1 117 ? -17.429 12.370 9.573 1.00 82.56 117 ARG A CA 1
ATOM 873 C C . ARG A 1 117 ? -17.955 11.925 10.936 1.00 82.56 117 ARG A C 1
ATOM 875 O O . ARG A 1 117 ? -18.737 12.655 11.543 1.00 82.56 117 ARG A O 1
ATOM 882 N N . PHE A 1 118 ? -17.513 10.776 11.450 1.00 83.25 118 PHE A N 1
ATOM 883 C CA . PHE A 1 118 ? -17.790 10.383 12.835 1.00 83.25 118 PHE A CA 1
ATOM 884 C C . PHE A 1 118 ? -17.209 11.392 13.829 1.00 83.25 118 PHE A C 1
ATOM 886 O O . PHE A 1 118 ? -17.924 11.820 14.734 1.00 83.25 118 PHE A O 1
ATOM 893 N N . GLN A 1 119 ? -15.963 11.836 13.627 1.00 83.50 119 GLN A N 1
ATOM 894 C CA . GLN A 1 119 ? -15.329 12.866 14.464 1.00 83.50 119 GLN A CA 1
ATOM 895 C C . GLN A 1 119 ? -16.129 14.177 14.460 1.00 83.50 119 GLN A C 1
ATOM 897 O O . GLN A 1 119 ? -16.452 14.700 15.524 1.00 83.50 119 GLN A O 1
ATOM 902 N N . ALA A 1 120 ? -16.557 14.652 13.285 1.00 82.44 120 ALA A N 1
ATOM 903 C CA . ALA A 1 120 ? -17.390 15.854 13.171 1.00 82.44 120 ALA A CA 1
ATOM 904 C C . ALA A 1 120 ? -18.761 15.712 13.872 1.00 82.44 120 ALA A C 1
ATOM 906 O O . ALA A 1 120 ? -19.258 16.658 14.491 1.00 82.44 120 ALA A O 1
ATOM 907 N N . ARG A 1 121 ? -19.374 14.520 13.826 1.00 78.31 121 ARG A N 1
ATOM 908 C CA . ARG A 1 121 ? -20.627 14.211 14.542 1.00 78.31 121 ARG A CA 1
ATOM 909 C C . ARG A 1 121 ? -20.443 14.185 16.060 1.00 78.31 121 ARG A C 1
ATOM 911 O O . ARG A 1 121 ? -21.343 14.598 16.784 1.00 78.31 121 ARG A O 1
ATOM 918 N N . ALA A 1 122 ? -19.290 13.732 16.545 1.00 79.50 122 ALA A N 1
ATOM 919 C CA . ALA A 1 122 ? -18.971 13.749 17.970 1.00 79.50 122 ALA A CA 1
ATOM 920 C C . ALA A 1 122 ? -18.808 15.178 18.498 1.00 79.50 122 ALA A C 1
ATOM 922 O O . ALA A 1 122 ? -19.359 15.506 19.545 1.0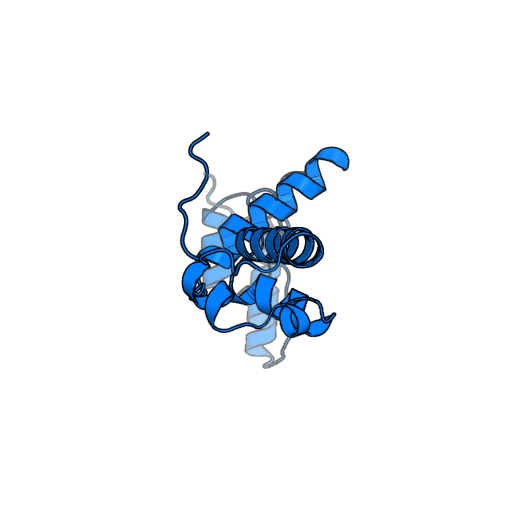0 79.50 122 ALA A O 1
ATOM 923 N N . SER A 1 123 ? -18.122 16.039 17.738 1.00 73.56 123 SER A N 1
ATOM 924 C CA . SER A 1 123 ? -17.934 17.453 18.090 1.00 73.56 123 SER A CA 1
ATOM 925 C C . SER A 1 123 ? -19.243 18.251 18.096 1.00 73.56 123 SER A C 1
ATOM 927 O O . SER A 1 123 ? -19.400 19.167 18.897 1.00 73.56 123 SER A O 1
ATOM 929 N N . THR A 1 124 ? -20.204 17.899 17.237 1.00 66.12 124 THR A N 1
ATOM 930 C CA . THR A 1 124 ? -21.517 18.571 17.168 1.00 66.12 124 THR A CA 1
ATOM 931 C C . THR A 1 124 ? -22.520 18.043 18.200 1.00 66.12 124 THR A C 1
ATOM 933 O O . THR A 1 124 ? -23.312 18.820 18.734 1.00 66.12 124 THR A O 1
ATOM 936 N N . ALA A 1 125 ? -22.452 16.755 18.559 1.00 59.78 125 ALA A N 1
ATOM 937 C CA . ALA A 1 125 ? -23.290 16.152 19.601 1.00 59.78 125 ALA A CA 1
ATOM 938 C C . ALA A 1 125 ? -23.061 16.758 20.999 1.00 59.78 125 ALA A C 1
ATOM 940 O O . ALA A 1 125 ? -23.967 16.746 21.831 1.00 59.78 125 ALA A O 1
ATOM 941 N N . THR A 1 126 ? -21.878 17.321 21.255 1.00 56.56 126 THR A N 1
ATOM 942 C CA . THR A 1 126 ? -21.577 18.057 22.490 1.00 56.56 126 THR A CA 1
ATOM 943 C C . THR A 1 126 ? -22.188 19.461 22.548 1.00 56.56 126 THR A C 1
ATOM 945 O O . THR A 1 126 ? -22.268 20.022 23.638 1.00 56.56 126 THR A O 1
ATOM 948 N N . GLU A 1 127 ? -22.660 20.020 21.426 1.00 53.91 127 GLU A N 1
ATOM 949 C CA . GLU A 1 127 ? -23.143 21.410 21.360 1.00 53.91 127 GLU A CA 1
ATOM 950 C C . GLU A 1 127 ? -24.644 21.559 21.046 1.00 53.91 127 GLU A C 1
ATOM 952 O O . GLU A 1 127 ? -25.212 22.598 21.371 1.00 53.91 127 GLU A O 1
ATOM 957 N N . THR A 1 128 ? -25.350 20.555 20.501 1.00 47.62 128 THR A N 1
ATOM 958 C CA . THR A 1 128 ? -26.815 20.650 20.281 1.00 47.62 128 THR A CA 1
ATOM 959 C C . THR A 1 128 ? -27.548 19.299 20.245 1.00 47.62 128 THR A C 1
ATOM 961 O O . THR A 1 128 ? -27.099 18.333 19.640 1.00 47.62 128 THR A O 1
ATOM 964 N N . SER A 1 129 ? -28.750 19.251 20.841 1.00 44.16 129 SER A N 1
ATOM 965 C CA . SER A 1 129 ? -29.657 18.083 20.899 1.00 44.16 129 SER A CA 1
ATOM 966 C C . SER A 1 129 ? -30.452 17.839 19.596 1.00 44.16 129 SER A C 1
ATOM 968 O O . SER A 1 129 ? -31.632 17.479 19.640 1.00 44.16 129 SER A O 1
ATOM 970 N N . VAL A 1 130 ? -29.847 18.032 18.422 1.00 46.38 130 VAL A N 1
ATOM 971 C CA . VAL A 1 130 ? -30.485 17.726 17.129 1.00 46.38 130 VAL A CA 1
ATOM 972 C C . VAL A 1 130 ? -29.644 16.677 16.414 1.00 46.38 130 VAL A C 1
ATOM 974 O O . VAL A 1 130 ? -28.469 16.904 16.149 1.00 46.38 130 VAL A O 1
ATOM 977 N N . LYS A 1 131 ? -30.240 15.512 16.125 1.00 44.84 131 LYS A N 1
ATOM 978 C CA . LYS A 1 131 ? -29.621 14.429 15.342 1.00 44.84 131 LYS A CA 1
ATOM 979 C C . LYS A 1 131 ? -29.222 14.989 13.964 1.00 44.84 131 LYS A C 1
ATOM 981 O O . LYS A 1 131 ? -30.130 15.316 13.204 1.00 44.84 131 LYS A O 1
ATOM 986 N N . PRO A 1 132 ? -27.925 15.099 13.620 1.00 48.75 132 PRO A N 1
ATOM 987 C CA . PRO A 1 132 ? -27.529 15.506 12.278 1.00 48.75 132 PRO A CA 1
ATOM 988 C C . PRO A 1 132 ? -27.877 14.364 11.321 1.00 48.75 132 PRO A C 1
ATOM 990 O O . PRO A 1 132 ? -27.463 13.221 11.549 1.00 48.75 132 PRO A O 1
ATOM 993 N N . ASP A 1 133 ? -28.668 14.649 10.288 1.00 50.00 133 ASP A N 1
ATOM 994 C CA . ASP A 1 133 ? -29.035 13.663 9.277 1.00 50.00 133 ASP A CA 1
ATOM 995 C C . ASP A 1 133 ? -27.777 13.127 8.577 1.00 50.00 133 ASP A C 1
ATOM 997 O O . ASP A 1 13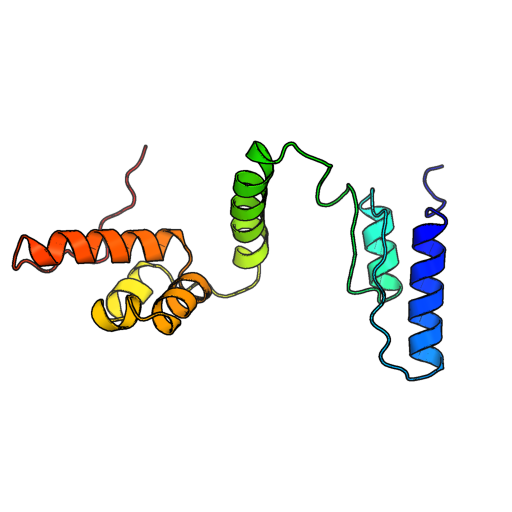3 ? -26.972 13.859 8.007 1.00 50.00 133 ASP A O 1
ATOM 1001 N N . ALA A 1 134 ? -27.600 11.806 8.633 1.00 53.25 134 ALA A N 1
ATOM 1002 C CA . ALA A 1 134 ? -26.390 11.087 8.223 1.00 53.25 134 ALA A CA 1
ATOM 1003 C C . ALA A 1 134 ? -26.127 11.072 6.699 1.00 53.25 134 ALA A C 1
ATOM 1005 O O . ALA A 1 134 ? -25.330 10.262 6.221 1.00 53.25 134 ALA A O 1
ATOM 1006 N N . CYS A 1 135 ? -26.843 11.878 5.912 1.00 55.16 135 CYS A N 1
ATOM 1007 C CA . CYS A 1 135 ? -26.871 11.773 4.452 1.00 55.16 135 CYS A CA 1
ATOM 1008 C C . CYS A 1 135 ? -26.751 13.103 3.699 1.00 55.16 135 CYS A C 1
ATOM 1010 O O . CYS A 1 135 ? -26.903 13.078 2.478 1.00 55.16 135 CYS A O 1
ATOM 1012 N N . ASP A 1 136 ? -26.440 14.227 4.351 1.00 49.34 136 ASP A N 1
ATOM 1013 C CA . ASP A 1 136 ? -26.149 15.431 3.573 1.00 49.34 136 ASP A CA 1
ATOM 1014 C C . ASP A 1 136 ? -24.826 15.291 2.800 1.00 49.34 136 ASP A C 1
ATOM 1016 O O . ASP A 1 136 ? -23.822 14.758 3.280 1.00 49.34 136 ASP A O 1
ATOM 1020 N N . SER A 1 137 ? -24.913 15.676 1.530 1.00 47.34 137 SER A N 1
ATOM 1021 C CA . SER A 1 137 ? -23.957 15.433 0.444 1.00 47.34 137 SER A CA 1
ATOM 1022 C C . SER A 1 137 ? -22.551 15.989 0.737 1.00 47.34 137 SER A C 1
ATOM 1024 O O . SER A 1 137 ? -22.408 16.873 1.582 1.00 47.34 137 SER A O 1
ATOM 1026 N N . PRO A 1 138 ? -21.486 15.509 0.055 1.00 43.00 138 PRO A N 1
ATOM 1027 C CA . PRO A 1 138 ? -20.143 16.032 0.291 1.00 43.00 138 PRO A CA 1
ATOM 1028 C C . PRO A 1 138 ? -20.078 17.527 -0.068 1.00 43.00 138 PRO A C 1
ATOM 1030 O O . PRO A 1 138 ? -20.768 17.947 -1.005 1.00 43.00 138 PRO A O 1
ATOM 1033 N N . PRO A 1 139 ? -19.255 18.340 0.625 1.00 38.16 139 PRO A N 1
ATOM 1034 C CA . PRO A 1 139 ? -18.995 19.696 0.173 1.00 38.16 139 PRO A CA 1
ATOM 1035 C C . PRO A 1 139 ? -18.358 19.605 -1.214 1.00 38.16 139 PRO A C 1
ATOM 1037 O O . PRO A 1 139 ? -17.295 19.017 -1.394 1.00 38.16 139 PRO A O 1
ATOM 1040 N N . SER A 1 140 ? -19.057 20.139 -2.210 1.00 39.91 140 SER A N 1
ATOM 1041 C CA . SER A 1 140 ? -18.455 20.442 -3.502 1.00 39.91 140 SER A CA 1
ATOM 1042 C C . SER A 1 140 ? -17.466 21.583 -3.276 1.00 39.91 140 SER A C 1
ATOM 1044 O O . SER A 1 140 ? -17.878 22.661 -2.844 1.00 39.91 140 SER A O 1
ATOM 1046 N N . GLY A 1 141 ? -16.182 21.335 -3.524 1.00 33.25 141 GLY A N 1
ATOM 1047 C CA . GLY A 1 141 ? -15.109 22.322 -3.403 1.00 33.25 141 GLY A CA 1
ATOM 1048 C C . GLY A 1 141 ? -13.781 21.750 -3.849 1.00 33.25 141 GLY A C 1
ATOM 1049 O O . GLY A 1 141 ? -13.252 20.906 -3.097 1.00 33.25 141 GLY A O 1
#

Nearest PDB structures (foldseek):
  9ce0-assembly1_A  TM=7.728E-01  e=2.965E-02  Escherichia coli
  9bkv-assembly1_B  TM=7.328E-01  e=1.340E-01  Escherichia coli
  1wx0-assembly1_C  TM=6.908E-01  e=2.025E+00  Thermus thermophilus HB8
  3dzc-assembly1_B  TM=3.956E-01  e=5.998E+00  Vibrio cholerae

pLDDT: mean 76.44, std 14.9, range [33.25, 97.19]

Mean predicted aligned error: 14.99 Å

Radius of gyration: 22.02 Å; Cα contacts (8 Å, |Δi|>4): 117; chains: 1; bounding box: 50×51×48 Å

Solvent-accessible surface area (backbone atoms only — not comparable to full-atom values): 8478 Å² total; per-residue (Å²): 130,94,80,67,72,54,73,52,50,57,48,36,41,52,51,40,47,48,24,62,73,70,71,48,94,68,92,51,69,30,53,74,36,60,44,73,68,54,51,56,48,38,50,73,51,62,48,84,42,74,41,31,56,59,81,54,64,94,70,58,76,86,51,46,64,58,49,51,56,53,48,50,60,61,62,55,66,71,80,54,87,61,44,55,47,53,55,43,60,69,74,49,53,71,75,55,44,72,37,82,67,29,40,53,52,37,35,70,43,33,30,61,75,38,44,52,51,53,52,55,50,55,65,45,61,78,75,45,101,62,86,75,74,67,71,76,74,80,83,88,127

Secondary structure (DSSP, 8-state):
---S--HHHHHHHHHHHHHHHHT-----EEE---SHHHHHHHHHHT--EEESTTT-----HHHHHHHHHHHHHHHTTTTS-PPPHHHHHHHS-HHHHTSHHHHHHHHHHH-HHHHHHHHHHHHHHTT-SS---TTPPPPP-

Sequence (141 aa):
DGSNPSAAIVQSASDVQCSRLLKTTMEVVAEGVETPDCLAWLRQAGCDTVQGFLFARPMPAAAFVGFVNQWRNTTMNANEPSTSCCVCCKEIPLDAAFTPEGAEYVEHFCGLECYQRFQARASTATETSVKPDACDSPPSG

InterPro domains:
  IPR001633 EAL domain [PF00563] (24-58)
  IPR001633 EAL domain [PS50883] (1-72)
  IPR021767 Transposon Tn21 modulator protein [PF11809] (75-141)
  IPR035919 EAL domain superfamily [G3DSA:3.20.20.450] (2-85)
  IPR035919 EAL domain superfamily [SSF141868] (24-73)

Organism: Citrobacter freundii (NCBI:txid546)

Foldseek 3Di:
DVPDQPPLLVVQLVVLVVCVVVVHPDQGEREAPCDPVSVVVCVVSVRPHYYHVNQPDDDPPVCVVVSVLVCCVVPLVPPDQQDELLVVVVPADLVQCPDPVNVVVCCNRHNPVSSVVSVVQVVVVVPDPDRDNSDDDDPDD